Protein AF-A0A8J7TZK0-F1 (afdb_monomer)

pLDDT: mean 83.59, std 11.2, range [51.06, 96.44]

Solvent-accessible surface area (backbone atoms only — not comparable to full-atom values): 8720 Å² total; per-residue (Å²): 110,69,72,59,51,48,65,68,38,56,75,61,73,74,58,64,52,47,61,57,55,49,41,70,74,29,81,44,69,67,54,40,27,53,51,50,34,51,49,51,62,70,35,51,68,98,58,73,79,77,69,88,63,64,45,69,49,34,35,36,31,26,45,60,68,74,63,19,50,55,49,49,56,42,43,53,73,33,38,96,62,64,58,79,45,77,47,75,28,71,84,50,76,43,58,48,50,46,66,49,86,71,56,64,76,46,38,93,89,30,50,74,72,48,52,52,53,51,52,49,40,55,77,70,62,90,45,60,90,88,52,72,84,85,59,91,70,88,80,70,88,82,82,121

Mean predicted aligned error: 10.0 Å

Nearest PDB structures (foldseek):
  8kc0-assembly1_A  TM=4.636E-01  e=6.140E-01  synthetic construct
  6x6s-assembly1_AB  TM=4.476E-01  e=9.162E-01  Helicobacter pylori
  6x6s-assembly1_BD  TM=3.546E-01  e=6.564E-01  Helicobacter pylori
  6x6s-assembly1_AA  TM=3.035E-01  e=8.571E-01  Helicobacter pylori
  3t58-assembly1_A  TM=2.545E-01  e=1.461E+00  Mus musculus

Secondary structure (DSSP, 8-state):
-HHHHHHHHTTTSS---HHHHHHHHS-SHHHHHHHHHHHHHHTS-S----STT-EEEEEEEE--HHHHHHHHHHHHHH-SS--SEEEE-SS--EEEEEEET--GGGSTT--HHHHHHHHHHHHHSSS-TTS-TT-S-PPPTT--

Radius of gyration: 22.76 Å; Cα contacts (8 Å, |Δi|>4): 149; chains: 1; bounding box: 48×52×52 Å

Foldseek 3Di:
DVVVVCVVCVVVVPQPPQLVVLCVVQVDLVSSLVVLLVQQVVQDDPWDDDPPQQPKAKEWEEADDPSQVVNLVSNCVNDPDRHPYYHYDRPDIHIHMDGPPDDQCRDPPQPPVNVVVQVCCVVPPPDHPPDDPVDPDDDDPPPD

Structure (mmCIF, N/CA/C/O backbone):
data_AF-A0A8J7TZK0-F1
#
_entry.id   AF-A0A8J7TZK0-F1
#
loop_
_atom_site.group_PDB
_atom_site.id
_atom_site.type_symbol
_atom_site.label_atom_id
_atom_site.label_alt_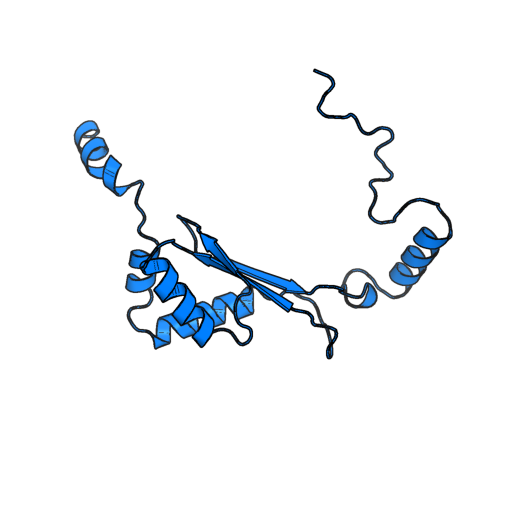id
_atom_site.label_comp_id
_atom_site.label_asym_id
_atom_site.label_entity_id
_atom_site.label_seq_id
_atom_site.pdbx_PDB_ins_code
_atom_site.Cartn_x
_atom_site.Cartn_y
_atom_site.Cartn_z
_atom_site.occupancy
_atom_site.B_iso_or_equiv
_atom_site.auth_seq_id
_atom_site.auth_comp_id
_atom_site.auth_asym_id
_atom_site.auth_atom_id
_atom_site.pdbx_PDB_model_num
ATOM 1 N N . LEU A 1 1 ? -16.399 37.971 21.245 1.00 62.50 1 LEU A N 1
ATOM 2 C CA . LEU A 1 1 ? -16.973 36.656 20.873 1.00 62.50 1 LEU A CA 1
ATOM 3 C C . LEU A 1 1 ? -15.980 35.827 20.061 1.00 62.50 1 LEU A C 1
ATOM 5 O O . LEU A 1 1 ? -15.643 34.735 20.490 1.00 62.50 1 LEU A O 1
ATOM 9 N N . GLU A 1 2 ? -15.417 36.363 18.979 1.00 62.34 2 GLU A N 1
ATOM 10 C CA . GLU A 1 2 ? -14.462 35.650 18.110 1.00 62.34 2 GLU A CA 1
ATOM 11 C C . GLU A 1 2 ? -13.176 35.168 18.823 1.00 62.34 2 GLU A C 1
ATOM 13 O O . GLU A 1 2 ? -12.784 34.012 18.689 1.00 62.34 2 GLU A O 1
ATOM 18 N N . GLY A 1 3 ? -12.570 35.996 19.687 1.00 67.50 3 GLY A N 1
ATOM 19 C CA . GLY A 1 3 ? -11.372 35.609 20.454 1.00 67.50 3 GLY A CA 1
ATOM 20 C C . GLY A 1 3 ? -11.603 34.520 21.515 1.00 67.50 3 GLY A C 1
ATOM 21 O O . GLY A 1 3 ? -10.709 33.722 21.781 1.00 67.50 3 GLY A O 1
ATOM 22 N N . GLN A 1 4 ? -12.811 34.437 22.084 1.00 68.38 4 GLN A N 1
ATOM 23 C CA . GLN A 1 4 ? -13.183 33.377 23.034 1.00 68.38 4 GLN A CA 1
ATOM 24 C C . GLN A 1 4 ? -13.485 32.059 22.316 1.00 68.38 4 GLN A C 1
ATOM 26 O O . GLN A 1 4 ? -13.096 31.004 22.805 1.00 68.38 4 GLN A O 1
ATOM 31 N N . ALA A 1 5 ? -14.111 32.119 21.135 1.00 65.50 5 ALA A N 1
ATOM 32 C CA . ALA A 1 5 ? -14.311 30.946 20.288 1.00 65.50 5 ALA A CA 1
ATOM 33 C C . ALA A 1 5 ? -12.968 30.356 19.828 1.00 65.50 5 ALA A C 1
ATOM 35 O O . ALA A 1 5 ? -12.779 29.147 19.894 1.00 65.50 5 ALA A O 1
ATOM 36 N N . LYS A 1 6 ? -12.003 31.204 19.448 1.00 68.06 6 LYS A N 1
ATOM 37 C CA . LYS A 1 6 ? -10.668 30.759 19.028 1.00 68.06 6 LYS A CA 1
ATOM 38 C C . LYS A 1 6 ? -9.890 30.086 20.164 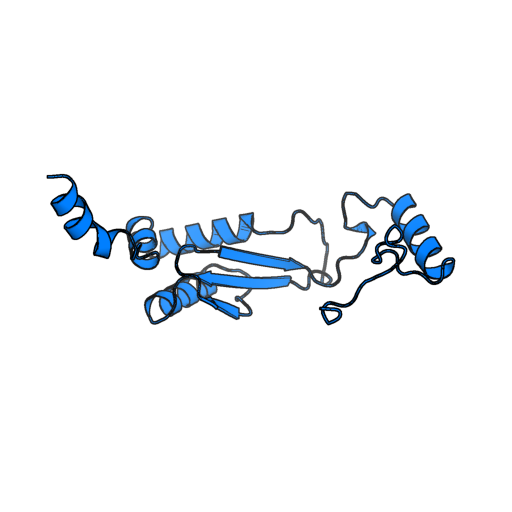1.00 68.06 6 LYS A C 1
ATOM 40 O O . LYS A 1 6 ? -9.348 29.016 19.950 1.00 68.06 6 LYS A O 1
ATOM 45 N N . LEU A 1 7 ? -9.906 30.641 21.379 1.00 76.62 7 LEU A N 1
ATOM 46 C CA . LEU A 1 7 ? -9.269 30.019 22.554 1.00 76.62 7 LEU A CA 1
ATOM 47 C C . LEU A 1 7 ? -9.948 28.712 22.992 1.00 76.62 7 LEU A C 1
ATOM 49 O O . LEU A 1 7 ? -9.268 27.788 23.423 1.00 76.62 7 LEU A O 1
ATOM 53 N N . PHE A 1 8 ? -11.274 28.623 22.865 1.00 69.88 8 PHE A N 1
ATOM 54 C CA . PHE A 1 8 ? -12.030 27.407 23.180 1.00 69.88 8 PHE A CA 1
ATOM 55 C C . PHE A 1 8 ? -11.795 26.285 22.157 1.00 69.88 8 PHE A C 1
ATOM 57 O O . PHE A 1 8 ? -11.780 25.109 22.516 1.00 69.88 8 PHE A O 1
ATOM 64 N N . LEU A 1 9 ? -11.609 26.646 20.885 1.00 66.94 9 LEU A N 1
ATOM 65 C CA . LEU A 1 9 ? -11.392 25.703 19.790 1.00 66.94 9 LEU A CA 1
ATOM 66 C C . LEU A 1 9 ? -9.910 25.381 19.560 1.00 66.94 9 LEU A C 1
ATOM 68 O O . LEU A 1 9 ? -9.620 24.285 19.107 1.00 66.94 9 LEU A O 1
ATOM 72 N N . SER A 1 10 ? -8.970 26.261 19.914 1.00 64.94 10 SER A N 1
ATOM 73 C CA . SER A 1 10 ? -7.523 26.053 19.732 1.00 64.94 10 SER A CA 1
ATOM 74 C C . SER A 1 10 ? -6.997 24.697 20.226 1.00 64.94 10 SER A C 1
ATOM 76 O O . SER A 1 10 ? -6.251 24.084 19.471 1.00 64.94 10 SER A O 1
ATOM 78 N N . PRO A 1 11 ? -7.386 24.178 21.408 1.00 60.84 11 PRO A N 1
ATOM 79 C CA . PRO A 1 11 ? -6.948 22.845 21.829 1.00 60.84 11 PRO A CA 1
ATOM 80 C C . PRO A 1 11 ? -7.699 21.695 21.135 1.00 60.84 11 PRO A C 1
ATOM 82 O O . PRO A 1 11 ? -7.221 20.574 21.135 1.00 60.84 11 PRO A O 1
ATOM 85 N N . ARG A 1 12 ? -8.863 21.949 20.524 1.00 57.84 12 ARG A N 1
ATOM 86 C CA . ARG A 1 12 ? -9.693 20.935 19.839 1.00 57.84 12 ARG A CA 1
ATOM 87 C C . ARG A 1 12 ? -9.500 20.894 18.323 1.00 57.84 12 ARG A C 1
ATOM 89 O O . ARG A 1 12 ? -9.993 19.984 17.673 1.00 57.84 12 ARG A O 1
ATOM 96 N N . VAL A 1 13 ? -8.844 21.906 17.763 1.00 56.34 13 VAL A N 1
ATOM 97 C CA . VAL A 1 13 ? -8.609 22.061 16.320 1.00 56.34 13 VAL A CA 1
ATOM 98 C C . VAL A 1 13 ? -7.294 21.399 15.883 1.00 56.34 13 VAL A C 1
ATOM 100 O O . VAL A 1 13 ? -7.115 21.184 14.693 1.00 56.34 13 VAL A O 1
ATOM 103 N N . GLY A 1 14 ? -6.408 21.039 16.821 1.00 54.25 14 GLY A N 1
ATOM 104 C CA . GLY A 1 14 ? -5.153 20.324 16.537 1.00 54.25 14 GLY A CA 1
ATOM 105 C C . GLY A 1 14 ? -5.157 18.827 16.869 1.00 54.25 14 GLY A C 1
ATOM 106 O O . GLY A 1 14 ? -4.284 18.115 16.405 1.00 54.25 14 GLY A O 1
ATOM 107 N N . GLU A 1 15 ? -6.130 18.336 17.639 1.00 57.75 15 GLU A N 1
ATOM 108 C CA . GLU A 1 15 ? -6.248 16.917 18.005 1.00 57.75 15 GLU A CA 1
ATOM 109 C C . GLU A 1 15 ? -7.454 16.305 17.285 1.00 57.75 15 GLU A C 1
ATOM 111 O O . GLU A 1 15 ? -8.467 15.947 17.893 1.00 57.75 15 GLU A O 1
ATOM 116 N N . ALA A 1 16 ? -7.393 16.224 15.956 1.00 62.09 16 ALA A N 1
ATOM 117 C CA . ALA A 1 16 ? -8.302 15.344 15.240 1.00 62.09 16 ALA A CA 1
ATOM 118 C C . ALA A 1 16 ? -7.908 13.911 15.612 1.00 62.09 16 ALA A C 1
ATOM 120 O O . ALA A 1 16 ? -6.985 13.341 15.046 1.00 62.09 16 ALA A O 1
ATOM 121 N N . GLY A 1 17 ? -8.562 13.342 16.628 1.00 80.62 17 GLY A N 1
ATOM 122 C CA . GLY A 1 17 ? -8.299 11.975 17.057 1.00 80.62 17 GLY A CA 1
ATOM 123 C C . GLY A 1 17 ? -8.688 11.003 15.950 1.00 80.62 17 GLY A C 1
ATOM 124 O O . GLY A 1 17 ? -9.813 10.510 15.944 1.00 80.62 17 GLY A O 1
ATOM 125 N N . LEU A 1 18 ? -7.776 10.720 15.021 1.00 86.56 18 LEU A N 1
ATOM 126 C CA . LEU A 1 18 ? -7.979 9.854 13.860 1.00 86.56 18 LEU A CA 1
ATOM 127 C C . LEU A 1 18 ? -8.587 8.505 14.258 1.00 86.56 18 LEU A C 1
ATOM 129 O O . LEU A 1 18 ? -9.549 8.042 13.648 1.00 86.56 18 LEU A O 1
ATOM 133 N N . ALA A 1 19 ? -8.106 7.928 15.360 1.00 86.56 19 ALA A N 1
ATOM 134 C CA . ALA A 1 19 ? -8.663 6.714 15.946 1.00 86.56 19 ALA A CA 1
ATOM 135 C C . ALA A 1 19 ? -10.127 6.873 16.394 1.00 86.56 19 ALA A C 1
ATOM 137 O O . ALA A 1 19 ? -10.953 5.997 16.142 1.00 86.56 19 ALA A O 1
ATOM 138 N N . GLN A 1 20 ? -10.472 8.000 17.026 1.00 86.31 20 GLN A N 1
ATOM 139 C CA . GLN A 1 20 ? -11.847 8.300 17.439 1.00 86.31 20 GLN A CA 1
ATOM 140 C C . GLN A 1 20 ? -12.747 8.544 16.226 1.00 86.31 20 GLN A C 1
ATOM 142 O O . GLN A 1 20 ? -13.873 8.057 16.199 1.00 86.31 20 GLN A O 1
ATOM 147 N N . MET A 1 21 ? -12.253 9.251 15.207 1.00 89.56 21 MET A N 1
ATOM 148 C CA . MET A 1 21 ? -12.980 9.483 13.958 1.00 89.56 21 MET A CA 1
ATOM 149 C C . MET A 1 21 ? -13.242 8.173 13.217 1.00 89.56 21 MET A C 1
ATOM 151 O O . MET A 1 21 ? -14.364 7.931 12.769 1.00 89.56 21 MET A O 1
ATOM 155 N N . PHE A 1 22 ? -12.237 7.302 13.137 1.00 89.69 22 PHE A N 1
ATOM 156 C CA . PHE A 1 22 ? -12.373 5.989 12.527 1.00 89.69 22 PHE A CA 1
ATOM 157 C C . PHE A 1 22 ? -13.367 5.114 13.298 1.00 89.69 22 PHE A C 1
ATOM 159 O O . PHE A 1 22 ? -14.295 4.581 12.695 1.00 89.69 22 PHE A O 1
ATOM 166 N N . ALA A 1 23 ? -13.248 5.033 14.627 1.00 88.31 23 ALA A N 1
ATOM 167 C CA . ALA A 1 23 ? -14.177 4.273 15.464 1.00 88.31 23 ALA A CA 1
ATOM 168 C C . ALA A 1 23 ? -15.615 4.819 15.397 1.00 88.31 23 ALA A C 1
ATOM 170 O O . ALA A 1 23 ? -16.573 4.053 15.374 1.00 88.31 23 ALA A O 1
ATOM 171 N N . ALA A 1 24 ? -15.790 6.141 15.312 1.00 91.25 24 ALA A N 1
ATOM 172 C CA . ALA A 1 24 ? -17.105 6.752 15.124 1.00 91.25 24 ALA A CA 1
ATOM 173 C C . ALA A 1 24 ? -17.701 6.429 13.743 1.00 91.25 24 ALA A C 1
ATOM 175 O O . ALA A 1 24 ? -18.917 6.279 13.609 1.00 91.25 24 ALA A O 1
ATOM 176 N N . ARG A 1 25 ? -16.856 6.319 12.710 1.00 93.38 25 ARG A N 1
ATOM 177 C CA . ARG A 1 25 ? -17.271 5.989 11.340 1.00 93.38 25 ARG A CA 1
ATOM 178 C C . ARG A 1 25 ? -17.584 4.502 11.154 1.00 93.38 25 ARG A C 1
ATOM 180 O O . ARG A 1 25 ? -18.480 4.185 10.363 1.00 93.38 25 ARG A O 1
ATOM 187 N N . PHE A 1 26 ? -16.853 3.635 11.852 1.00 94.06 26 PHE A N 1
ATOM 188 C CA . PHE A 1 26 ? -16.933 2.176 11.798 1.00 94.06 26 PHE A CA 1
ATOM 189 C C . PHE A 1 26 ? -17.148 1.629 13.220 1.00 94.06 26 PHE A C 1
ATOM 191 O O . PHE A 1 26 ? -16.190 1.252 13.894 1.00 94.06 26 PHE A O 1
ATOM 198 N N . PRO A 1 27 ? -18.404 1.626 13.700 1.00 88.44 27 PRO A N 1
ATOM 199 C CA . PRO A 1 27 ? -18.720 1.408 15.114 1.00 88.44 27 PRO A CA 1
ATOM 200 C C . PRO A 1 27 ? -18.505 -0.032 15.589 1.00 88.44 27 PRO A C 1
ATOM 202 O O . PRO A 1 27 ? -18.476 -0.282 16.793 1.00 88.44 27 PRO A O 1
ATOM 205 N N . ASP A 1 28 ? -18.375 -0.980 14.663 1.00 94.00 28 ASP A N 1
ATOM 206 C CA . ASP A 1 28 ? -18.114 -2.380 14.961 1.00 94.00 28 ASP A CA 1
ATOM 207 C C . ASP A 1 28 ?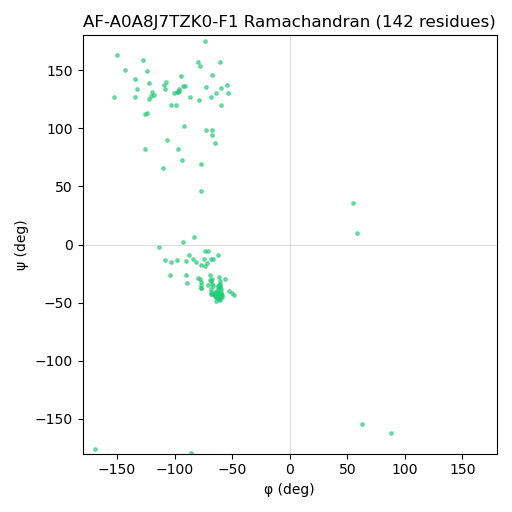 -16.903 -2.909 14.183 1.00 94.00 28 ASP A C 1
ATOM 209 O O . ASP A 1 28 ? -16.479 -2.364 13.159 1.00 94.00 28 ASP A O 1
ATOM 213 N N . GLN A 1 29 ? -16.341 -4.000 14.701 1.00 92.94 29 GLN A N 1
ATOM 214 C CA . GLN A 1 29 ? -15.130 -4.611 14.165 1.00 92.94 29 GLN A CA 1
ATOM 215 C C . GLN A 1 29 ? -15.311 -5.114 12.728 1.00 92.94 29 GLN A C 1
ATOM 217 O O . GLN A 1 29 ? -14.378 -5.018 11.934 1.00 92.94 29 GLN A O 1
ATOM 222 N N . ALA A 1 30 ? -16.488 -5.633 12.369 1.00 95.25 30 ALA A N 1
ATOM 223 C CA . ALA A 1 30 ? -16.723 -6.157 11.028 1.00 95.25 30 ALA A CA 1
ATOM 224 C C . ALA A 1 30 ? -16.724 -5.026 9.988 1.00 95.25 30 ALA A C 1
ATOM 226 O O . ALA A 1 30 ? -16.099 -5.158 8.936 1.00 95.25 30 ALA A O 1
ATOM 227 N N . ALA A 1 31 ? -17.357 -3.895 10.306 1.00 95.44 31 ALA A N 1
ATOM 228 C CA . ALA A 1 31 ? -17.350 -2.698 9.476 1.00 95.44 31 ALA A CA 1
ATOM 229 C C . ALA A 1 31 ? -15.936 -2.116 9.326 1.00 95.44 31 ALA A C 1
ATOM 231 O O . ALA A 1 31 ? -15.546 -1.734 8.224 1.00 95.44 31 ALA A O 1
ATOM 232 N N . ALA A 1 32 ? -15.155 -2.086 10.410 1.00 94.44 32 ALA A N 1
ATOM 233 C CA . ALA A 1 32 ? -13.768 -1.624 10.380 1.00 94.44 32 ALA A CA 1
ATOM 234 C C . ALA A 1 32 ? -12.880 -2.516 9.496 1.00 94.44 32 ALA A C 1
ATOM 236 O O . ALA A 1 32 ? -12.152 -2.008 8.645 1.00 94.44 32 ALA A O 1
ATOM 237 N N . VAL A 1 33 ? -12.985 -3.841 9.640 1.00 95.62 33 VAL A N 1
ATOM 238 C CA . VAL A 1 33 ? -12.255 -4.811 8.806 1.00 95.62 33 VAL A CA 1
ATOM 239 C C . VAL A 1 33 ? -12.628 -4.658 7.332 1.00 95.62 33 VAL A C 1
ATOM 241 O O . VAL A 1 33 ? -11.739 -4.584 6.488 1.00 95.62 33 VAL A O 1
ATOM 244 N N . GLN A 1 34 ? -13.920 -4.541 7.010 1.00 95.69 34 GLN A N 1
ATOM 245 C CA . GLN A 1 34 ? -14.364 -4.326 5.629 1.00 95.69 34 GLN A CA 1
ATOM 246 C C . GLN A 1 34 ? -13.838 -3.013 5.045 1.00 95.69 34 GLN A C 1
ATOM 248 O O . GLN A 1 34 ? -13.443 -2.974 3.882 1.00 95.69 34 GLN A O 1
ATOM 253 N N . ALA A 1 35 ? -13.806 -1.941 5.840 1.00 94.94 35 ALA A N 1
ATOM 254 C CA . ALA A 1 35 ? -13.263 -0.663 5.402 1.00 94.94 35 ALA A CA 1
ATOM 255 C C . ALA A 1 35 ? -11.767 -0.762 5.084 1.00 94.94 35 ALA A C 1
ATOM 257 O O . ALA A 1 35 ? -11.335 -0.294 4.033 1.00 94.94 35 ALA A O 1
ATOM 258 N N . LEU A 1 36 ? -10.987 -1.413 5.950 1.00 95.19 36 LEU A N 1
ATOM 259 C CA . LEU A 1 36 ? -9.559 -1.629 5.718 1.00 95.19 36 LEU A CA 1
ATOM 260 C C . LEU A 1 36 ? -9.312 -2.524 4.508 1.00 95.19 36 LEU A C 1
ATOM 262 O O . LEU A 1 36 ? -8.467 -2.197 3.678 1.00 95.19 36 LEU A O 1
ATOM 266 N N . GLN A 1 37 ? -10.078 -3.603 4.359 1.00 96.12 37 GLN A N 1
ATOM 267 C CA . GLN A 1 37 ? -9.988 -4.468 3.187 1.00 96.12 37 GLN A CA 1
ATOM 268 C C . GLN A 1 37 ? -10.273 -3.687 1.897 1.00 96.12 37 GLN A C 1
ATOM 270 O O . GLN A 1 37 ? -9.533 -3.812 0.922 1.00 96.12 37 GLN A O 1
ATOM 275 N N . TRP A 1 38 ? -11.293 -2.827 1.902 1.00 95.25 38 TRP A N 1
ATOM 276 C CA . TRP A 1 38 ? -11.594 -1.970 0.761 1.00 95.25 38 TRP A CA 1
ATOM 277 C C . TRP A 1 38 ? -10.432 -1.018 0.437 1.00 95.25 38 TRP A C 1
ATOM 279 O O . TRP A 1 38 ? -10.022 -0.940 -0.719 1.00 95.25 38 TRP A O 1
ATOM 289 N N . VAL A 1 39 ? -9.844 -0.347 1.438 1.00 94.75 39 VAL A N 1
ATOM 290 C CA . VAL A 1 39 ? -8.668 0.522 1.228 1.00 94.75 39 VAL A CA 1
ATOM 291 C C . VAL A 1 39 ? -7.485 -0.277 0.676 1.00 94.75 39 VAL A C 1
ATOM 293 O O . VAL A 1 39 ? -6.833 0.167 -0.267 1.00 94.75 39 VAL A O 1
ATOM 296 N N . TYR A 1 40 ? -7.236 -1.477 1.201 1.00 95.69 40 TYR A N 1
ATOM 297 C CA . TYR A 1 40 ? -6.191 -2.372 0.706 1.00 95.69 40 TYR A CA 1
ATOM 298 C C . TYR A 1 40 ? -6.390 -2.731 -0.772 1.00 95.69 40 TYR A C 1
ATOM 300 O O . TYR A 1 40 ? -5.441 -2.671 -1.559 1.00 95.69 40 TYR A O 1
ATOM 308 N N . GLU A 1 41 ? -7.616 -3.072 -1.172 1.00 94.44 41 GLU A N 1
ATOM 309 C CA . GLU A 1 41 ? -7.959 -3.372 -2.564 1.00 94.44 41 GLU A CA 1
ATOM 310 C C . GLU A 1 41 ? -7.738 -2.157 -3.476 1.00 94.44 41 GLU A C 1
ATOM 312 O O . GLU A 1 41 ? -7.156 -2.307 -4.551 1.00 94.44 41 GLU A O 1
ATOM 317 N N . GLN A 1 42 ? -8.126 -0.956 -3.030 1.00 95.00 42 GLN A N 1
ATOM 318 C CA . GLN A 1 42 ? -7.923 0.292 -3.780 1.00 95.00 42 GLN A CA 1
ATOM 319 C C . GLN A 1 42 ? -6.449 0.706 -3.886 1.00 95.00 42 GLN A C 1
ATOM 321 O O . GLN A 1 42 ? -6.055 1.292 -4.890 1.00 95.00 42 GLN A O 1
ATOM 326 N N . ALA A 1 43 ? -5.627 0.387 -2.884 1.00 95.31 43 ALA A N 1
ATOM 327 C CA . ALA A 1 43 ? -4.200 0.707 -2.871 1.00 95.31 43 ALA A CA 1
ATOM 328 C C . ALA A 1 43 ? -3.363 -0.176 -3.816 1.00 95.31 43 ALA A C 1
ATOM 330 O O . ALA A 1 43 ? -2.159 0.027 -3.947 1.00 95.31 43 ALA A O 1
ATOM 331 N N . GLY A 1 44 ? -3.964 -1.187 -4.452 1.00 91.94 44 GLY A N 1
ATOM 332 C CA . GLY A 1 44 ? -3.249 -2.089 -5.350 1.00 91.94 44 GLY A CA 1
ATOM 333 C C . GLY A 1 44 ? -2.701 -1.371 -6.590 1.00 91.94 44 GLY A C 1
ATOM 334 O O . GLY A 1 44 ? -3.475 -0.713 -7.290 1.00 91.94 44 GLY A O 1
ATOM 335 N N . PRO A 1 45 ? -1.409 -1.544 -6.935 1.00 86.81 45 PRO A N 1
ATOM 336 C CA . PRO A 1 45 ? -0.877 -1.043 -8.195 1.00 86.81 45 PRO A CA 1
ATOM 337 C C . PRO A 1 45 ? -1.701 -1.570 -9.381 1.00 86.81 45 PRO A C 1
ATOM 339 O O . PRO A 1 45 ? -2.012 -2.768 -9.408 1.00 86.81 45 PRO A O 1
ATOM 342 N N . PRO A 1 46 ? -2.021 -0.738 -10.392 1.00 85.75 46 PRO A N 1
ATOM 343 C CA . PRO A 1 46 ? -2.823 -1.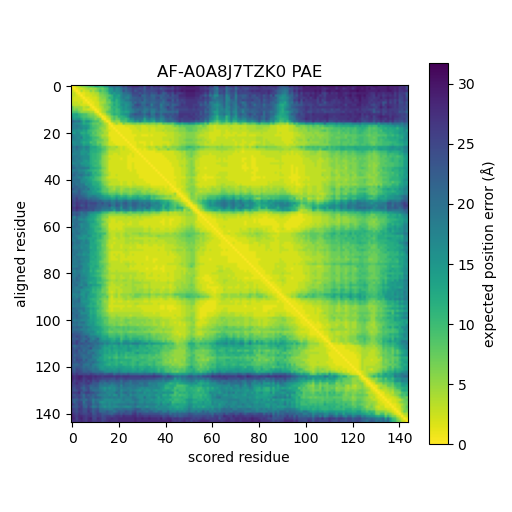135 -11.552 1.00 85.75 46 PRO A CA 1
ATOM 344 C C . PRO A 1 46 ? -2.002 -1.960 -12.564 1.00 85.75 46 PRO A C 1
ATOM 346 O O . PRO A 1 46 ? -2.028 -1.712 -13.769 1.00 85.75 46 PRO A O 1
ATOM 349 N N . LEU A 1 47 ? -1.242 -2.939 -12.070 1.00 84.25 47 LEU A N 1
ATOM 350 C CA . LEU A 1 47 ? -0.344 -3.799 -12.832 1.00 84.25 47 LEU A CA 1
ATOM 351 C C . LEU A 1 47 ? -0.923 -5.208 -12.944 1.00 84.25 47 LEU A C 1
ATOM 353 O O . LEU A 1 47 ? -1.471 -5.759 -11.988 1.00 84.25 47 LEU A O 1
ATOM 357 N N . LYS A 1 48 ? -0.769 -5.813 -14.123 1.00 77.88 48 LYS A N 1
ATOM 358 C CA . LYS A 1 48 ? -1.165 -7.202 -14.374 1.00 77.88 48 LYS A CA 1
ATOM 359 C C . LYS A 1 48 ? 0.055 -8.103 -14.237 1.00 77.88 48 LYS A C 1
ATOM 361 O O . LYS A 1 48 ? 0.683 -8.449 -15.230 1.00 77.88 48 LYS A O 1
ATOM 366 N N . LEU A 1 49 ? 0.383 -8.456 -13.000 1.00 79.50 49 LEU A N 1
ATOM 367 C CA . LEU A 1 49 ? 1.411 -9.452 -12.703 1.00 79.50 49 LEU A CA 1
ATOM 368 C C . LEU A 1 49 ? 0.773 -10.831 -12.552 1.00 79.50 49 LEU A C 1
ATOM 370 O O . LEU A 1 49 ? -0.261 -10.973 -11.895 1.00 79.50 49 LEU A O 1
ATOM 374 N N . PHE A 1 50 ? 1.398 -11.847 -13.146 1.00 69.81 50 PHE A N 1
ATOM 375 C CA . PHE A 1 50 ? 0.945 -13.232 -13.072 1.00 69.81 50 PHE A CA 1
ATOM 376 C C . PHE A 1 50 ? 2.016 -14.087 -12.388 1.00 69.81 50 PHE A C 1
ATOM 378 O O . PHE A 1 50 ? 3.171 -14.079 -12.790 1.00 69.81 50 PHE A O 1
ATOM 385 N N . GLY A 1 51 ? 1.625 -14.864 -11.374 1.00 69.12 51 GLY A N 1
ATOM 386 C CA . GLY A 1 51 ? 2.508 -15.848 -10.741 1.00 69.12 51 GLY A CA 1
ATOM 387 C C . GLY A 1 51 ? 3.371 -15.319 -9.578 1.00 69.12 51 GLY A C 1
ATOM 388 O O . GLY A 1 51 ? 3.045 -14.291 -8.982 1.00 69.12 51 GLY A O 1
ATOM 389 N N . PRO A 1 52 ? 4.439 -16.054 -9.203 1.00 62.06 52 PRO A N 1
ATOM 390 C CA . PRO A 1 52 ? 5.249 -15.807 -8.000 1.00 62.06 52 PRO A CA 1
ATOM 391 C C . PRO A 1 52 ? 6.120 -14.542 -8.071 1.00 62.06 52 PRO A C 1
ATOM 393 O O . PRO A 1 52 ? 6.736 -14.171 -7.080 1.00 62.06 52 PRO A O 1
ATOM 396 N N . GLU A 1 53 ? 6.152 -13.863 -9.218 1.00 59.22 53 GLU A N 1
ATOM 397 C CA . GLU A 1 53 ? 6.868 -12.598 -9.432 1.00 59.22 53 GLU A CA 1
ATOM 398 C C . GLU A 1 53 ? 6.254 -11.427 -8.649 1.00 59.22 53 GLU A C 1
ATOM 400 O O . GLU A 1 53 ? 6.876 -10.380 -8.491 1.00 59.22 53 GLU A O 1
ATOM 405 N N . ARG A 1 54 ? 5.044 -11.602 -8.105 1.00 71.62 54 ARG A N 1
ATOM 406 C CA . ARG A 1 54 ? 4.376 -10.618 -7.252 1.00 71.62 54 ARG A CA 1
ATOM 407 C C . ARG A 1 54 ? 4.970 -10.625 -5.839 1.00 71.62 54 ARG A C 1
ATOM 409 O O . ARG A 1 54 ? 4.323 -11.038 -4.879 1.00 71.62 54 ARG A O 1
ATOM 416 N N . THR A 1 55 ? 6.209 -10.157 -5.720 1.00 85.12 55 THR A N 1
ATOM 417 C CA . THR A 1 55 ? 6.791 -9.810 -4.419 1.00 85.12 55 THR A CA 1
ATOM 418 C C . THR A 1 55 ? 6.137 -8.517 -3.954 1.00 85.12 55 THR A C 1
ATOM 420 O O . THR A 1 55 ? 6.478 -7.439 -4.434 1.00 85.12 55 THR A O 1
ATOM 423 N N . GLU A 1 56 ? 5.134 -8.635 -3.089 1.00 90.50 56 GLU A N 1
ATOM 424 C CA . GLU A 1 56 ? 4.341 -7.503 -2.622 1.00 90.50 56 GLU A CA 1
ATOM 425 C C . GLU A 1 56 ? 4.786 -7.043 -1.230 1.00 90.50 56 GLU A C 1
ATOM 427 O O . GLU A 1 56 ? 4.864 -7.848 -0.301 1.00 90.50 56 GLU A O 1
ATOM 432 N N . THR A 1 57 ? 5.007 -5.738 -1.087 1.00 92.94 57 THR A N 1
ATOM 433 C CA . THR A 1 57 ? 5.238 -5.071 0.197 1.00 92.94 57 THR A CA 1
ATOM 434 C C . THR A 1 57 ? 4.021 -4.227 0.543 1.00 92.94 57 THR A C 1
ATOM 436 O O . THR A 1 57 ? 3.519 -3.478 -0.296 1.00 92.94 57 THR A O 1
ATOM 439 N N . VAL A 1 58 ? 3.560 -4.334 1.789 1.00 95.81 58 VAL A N 1
ATOM 440 C CA . VAL A 1 58 ? 2.440 -3.554 2.327 1.00 95.81 58 VAL A CA 1
ATOM 441 C C . VAL A 1 58 ? 2.944 -2.760 3.525 1.00 95.81 58 VAL A C 1
ATOM 443 O O . VAL A 1 58 ? 3.523 -3.345 4.438 1.00 95.81 58 VAL A O 1
ATOM 446 N N . ILE A 1 59 ? 2.714 -1.451 3.540 1.00 95.88 59 ILE A N 1
ATOM 447 C CA . ILE A 1 59 ? 2.986 -0.586 4.693 1.00 95.88 59 ILE A CA 1
ATOM 448 C C . ILE A 1 59 ? 1.665 0.037 5.125 1.00 95.88 59 ILE A C 1
ATOM 450 O O . ILE A 1 59 ? 0.916 0.565 4.300 1.00 95.88 59 ILE A O 1
ATOM 454 N N . LEU A 1 60 ? 1.380 -0.037 6.419 1.00 95.94 60 LEU A N 1
ATOM 455 C CA . LEU A 1 60 ? 0.240 0.637 7.022 1.00 95.94 60 LEU A CA 1
ATOM 456 C C . LEU A 1 60 ? 0.729 1.942 7.651 1.00 95.94 60 LEU A C 1
ATOM 458 O O . LEU A 1 60 ? 1.709 1.928 8.387 1.00 95.94 60 LEU A O 1
ATOM 462 N N . GLY A 1 61 ? 0.059 3.057 7.388 1.00 95.19 61 GLY A N 1
ATOM 463 C CA . GLY A 1 61 ? 0.211 4.258 8.202 1.00 95.19 61 GLY A CA 1
ATOM 464 C C . GLY A 1 61 ? -1.050 4.500 9.015 1.00 95.19 61 GLY A C 1
ATOM 465 O O . GLY A 1 61 ? -2.164 4.306 8.519 1.00 95.19 61 GLY A O 1
ATOM 466 N N . GLY A 1 62 ? -0.874 4.862 10.277 1.00 92.19 62 GLY A N 1
ATOM 467 C CA . GLY A 1 62 ? -1.974 5.161 11.180 1.00 92.19 62 GLY A CA 1
ATOM 468 C C . GLY A 1 62 ? -1.492 5.799 12.480 1.00 92.19 62 GLY A C 1
ATOM 469 O O . GLY A 1 62 ? -0.295 6.040 12.638 1.00 92.19 62 GLY A O 1
ATOM 470 N N . PRO A 1 63 ? -2.408 6.047 13.429 1.00 89.62 63 PRO A N 1
ATOM 471 C CA . PRO A 1 63 ? -2.059 6.686 14.693 1.00 89.62 63 PRO A CA 1
ATOM 472 C C . PRO A 1 63 ? -1.035 5.848 15.468 1.00 89.62 63 PRO A C 1
ATOM 474 O O . PRO A 1 63 ? -0.947 4.636 15.277 1.00 89.62 63 PRO A O 1
ATOM 477 N N . ASP A 1 64 ? -0.280 6.477 16.363 1.00 88.12 64 ASP A N 1
ATOM 478 C CA . ASP A 1 64 ? 0.654 5.779 17.242 1.00 88.12 64 ASP A CA 1
ATOM 479 C C . ASP A 1 64 ? -0.023 5.259 18.532 1.00 88.12 64 ASP A C 1
ATOM 481 O O . ASP A 1 64 ? -1.242 5.358 18.739 1.00 88.12 64 ASP A O 1
ATOM 485 N N . GLY A 1 65 ? 0.776 4.621 19.392 1.00 87.94 65 GLY A N 1
ATOM 486 C CA . GLY A 1 65 ? 0.340 4.120 20.697 1.00 87.94 65 GLY A CA 1
ATOM 487 C C . GLY A 1 65 ? -0.747 3.037 20.638 1.00 87.94 65 GLY A C 1
ATOM 488 O O . GLY A 1 65 ? -0.904 2.323 19.650 1.00 87.94 65 GLY A O 1
ATOM 489 N N . GLU A 1 66 ? -1.531 2.921 21.716 1.00 88.31 66 GLU A N 1
ATOM 490 C CA . GLU A 1 66 ? -2.539 1.855 21.878 1.00 88.31 66 GLU A CA 1
ATOM 491 C C . GLU A 1 66 ? -3.619 1.887 20.782 1.00 88.31 66 GLU A C 1
ATOM 493 O O . GLU A 1 66 ? -4.131 0.852 20.354 1.00 88.31 66 GLU A O 1
ATOM 498 N N . SER A 1 67 ? -3.975 3.085 20.312 1.00 85.19 67 SER A N 1
ATOM 499 C CA . SER A 1 67 ? -4.941 3.228 19.221 1.00 85.19 67 SER A CA 1
ATOM 500 C C . SER A 1 67 ? -4.374 2.714 17.898 1.00 85.19 67 SER A C 1
ATOM 502 O O . SER A 1 67 ? -5.103 2.068 17.145 1.00 85.19 67 SER A O 1
ATOM 504 N N . GLY A 1 68 ? -3.085 2.954 17.647 1.00 87.56 68 GLY A N 1
ATOM 505 C CA . GLY A 1 68 ? -2.338 2.383 16.530 1.00 87.56 68 GLY A CA 1
ATOM 506 C C . GLY A 1 68 ? -2.227 0.868 16.582 1.00 87.56 68 GLY A C 1
ATOM 507 O O . GLY A 1 68 ? -2.43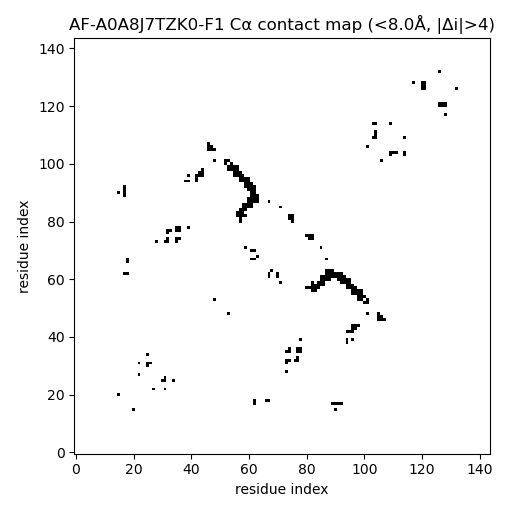7 0.201 15.571 1.00 87.56 68 GLY A O 1
ATOM 508 N N . ASP A 1 69 ? -1.969 0.308 17.764 1.00 90.25 69 ASP A N 1
ATOM 509 C CA . ASP A 1 69 ? -1.867 -1.143 17.949 1.00 90.25 69 ASP A CA 1
ATOM 510 C C . ASP A 1 69 ? -3.188 -1.849 17.611 1.00 90.25 69 ASP A C 1
ATOM 512 O O . ASP A 1 69 ? -3.201 -2.807 16.841 1.00 90.25 69 ASP A O 1
ATOM 516 N N . ARG A 1 70 ? -4.327 -1.307 18.064 1.00 89.00 70 ARG A N 1
ATOM 517 C CA . ARG A 1 70 ? -5.653 -1.824 17.670 1.00 89.00 70 ARG A CA 1
ATOM 518 C C . ARG A 1 70 ? -5.874 -1.743 16.162 1.00 89.00 70 ARG A C 1
ATOM 520 O O . ARG A 1 70 ? -6.515 -2.612 15.575 1.00 89.00 70 ARG A O 1
ATOM 527 N N . PHE A 1 71 ? -5.365 -0.6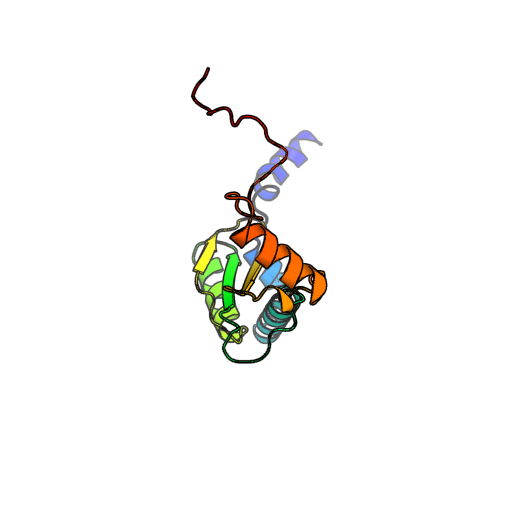87 15.537 1.00 89.12 71 PHE A N 1
ATOM 528 C CA . PHE A 1 71 ? -5.445 -0.498 14.096 1.00 89.12 71 PHE A CA 1
ATOM 529 C C . PHE A 1 71 ? -4.636 -1.549 13.335 1.00 89.12 71 PHE A C 1
ATOM 531 O O . PHE A 1 71 ? -5.117 -2.115 12.352 1.00 89.12 71 PHE A O 1
ATOM 538 N N . ARG A 1 72 ? -3.432 -1.847 13.829 1.00 91.75 72 ARG A N 1
ATOM 539 C CA . ARG A 1 72 ? -2.567 -2.911 13.320 1.00 91.75 72 ARG A CA 1
ATOM 540 C C . ARG A 1 72 ? -3.252 -4.270 13.432 1.00 91.75 72 ARG A C 1
ATOM 542 O O . ARG A 1 72 ? -3.327 -4.973 12.431 1.00 91.75 72 ARG A O 1
ATOM 549 N N . ASP A 1 73 ? -3.839 -4.594 14.582 1.00 93.38 73 ASP A N 1
ATOM 550 C CA . ASP A 1 73 ? -4.556 -5.861 14.793 1.00 93.38 73 ASP A CA 1
ATOM 551 C C . ASP A 1 73 ? -5.740 -6.034 13.822 1.00 93.38 73 ASP A C 1
ATOM 553 O O . ASP A 1 73 ? -5.974 -7.117 13.268 1.00 93.38 73 ASP A O 1
ATOM 557 N N . LEU A 1 74 ? -6.484 -4.950 13.573 1.00 93.75 74 LEU A N 1
ATOM 558 C CA . LEU A 1 74 ? -7.561 -4.936 12.583 1.00 93.75 74 LEU A CA 1
ATOM 559 C C . LEU A 1 74 ? -7.026 -5.146 11.164 1.00 93.75 74 LEU A C 1
ATOM 561 O O . LEU A 1 74 ? -7.597 -5.939 10.415 1.00 93.75 74 LEU A O 1
ATOM 565 N N . ALA A 1 75 ? -5.937 -4.470 10.797 1.00 94.69 75 ALA A N 1
ATOM 566 C CA . ALA A 1 75 ? -5.317 -4.599 9.483 1.00 94.69 75 ALA A CA 1
ATOM 567 C C . ALA A 1 75 ? -4.755 -6.008 9.246 1.00 94.69 75 ALA A C 1
ATOM 569 O O . ALA A 1 75 ? -4.968 -6.572 8.177 1.00 94.69 75 ALA A O 1
ATOM 570 N N . GLU A 1 76 ? -4.117 -6.622 10.246 1.00 94.56 76 GLU A N 1
ATOM 571 C CA . GLU A 1 76 ? -3.650 -8.013 10.171 1.00 94.56 76 GLU A CA 1
ATOM 572 C C . GLU A 1 76 ? -4.793 -9.009 9.954 1.00 94.56 76 GLU A C 1
ATOM 574 O O . GLU A 1 76 ? -4.608 -10.034 9.301 1.00 94.56 76 GLU A O 1
ATOM 579 N N . SER A 1 77 ? -5.981 -8.697 10.476 1.00 92.69 77 SER A N 1
ATOM 580 C CA . SER A 1 77 ? -7.184 -9.507 10.267 1.00 92.69 77 SER A CA 1
ATOM 581 C C . SER A 1 77 ? -7.840 -9.253 8.905 1.00 92.69 77 SER A C 1
ATOM 583 O O . SER A 1 77 ? -8.514 -10.134 8.373 1.00 92.69 77 SER A O 1
ATOM 585 N N . ALA A 1 78 ? -7.685 -8.045 8.358 1.00 95.12 78 ALA A N 1
ATOM 586 C CA . ALA A 1 78 ? -8.325 -7.613 7.119 1.00 95.12 78 ALA A CA 1
ATOM 587 C C . ALA A 1 78 ? -7.496 -7.918 5.864 1.00 95.12 78 ALA A C 1
ATOM 589 O O . ALA A 1 78 ? -8.059 -8.149 4.793 1.00 95.12 78 ALA A O 1
ATOM 590 N N . PHE A 1 79 ? -6.167 -7.867 5.961 1.00 95.38 79 PHE A N 1
ATOM 591 C CA . PHE A 1 79 ? -5.295 -7.914 4.793 1.00 95.38 79 PHE A CA 1
ATOM 592 C C . PHE A 1 79 ? -4.891 -9.350 4.441 1.00 95.38 79 PHE A C 1
ATOM 594 O O . PHE A 1 79 ? -4.471 -10.108 5.313 1.00 95.38 79 PHE A O 1
ATOM 601 N N . PRO A 1 80 ? -4.915 -9.723 3.147 1.00 92.75 80 PRO A N 1
ATOM 602 C CA . PRO A 1 80 ? -4.368 -11.000 2.685 1.00 92.75 80 PRO A CA 1
ATOM 603 C C . PRO A 1 80 ? -2.863 -11.152 2.945 1.00 92.75 80 PRO A C 1
ATOM 605 O O . PRO A 1 80 ? -2.367 -12.269 3.077 1.00 92.75 80 PRO A O 1
ATOM 608 N N . ILE A 1 81 ? -2.135 -10.032 2.983 1.00 91.31 81 ILE A N 1
ATOM 609 C CA . ILE A 1 81 ? -0.702 -9.960 3.272 1.00 91.31 81 ILE A CA 1
ATOM 610 C C . ILE A 1 81 ? -0.527 -9.049 4.482 1.00 91.31 81 ILE A C 1
ATOM 612 O O . ILE A 1 81 ? -0.977 -7.902 4.466 1.00 91.31 81 ILE A O 1
ATOM 616 N N . ARG A 1 82 ? 0.137 -9.557 5.524 1.00 93.44 82 ARG A N 1
ATOM 617 C CA . ARG A 1 82 ? 0.443 -8.779 6.727 1.00 93.44 82 ARG A CA 1
ATOM 618 C C . ARG A 1 82 ? 1.298 -7.552 6.356 1.00 93.44 82 ARG A C 1
ATOM 620 O O . ARG A 1 82 ? 2.274 -7.727 5.622 1.00 93.44 82 ARG A O 1
ATOM 627 N N . PRO A 1 83 ? 0.993 -6.350 6.883 1.00 94.56 83 PRO A N 1
ATOM 628 C CA . PRO A 1 83 ? 1.874 -5.194 6.744 1.00 94.56 83 PRO A CA 1
ATOM 629 C C . PRO A 1 83 ? 3.296 -5.512 7.215 1.00 94.56 83 PRO A C 1
ATOM 631 O O . PRO A 1 83 ? 3.489 -6.043 8.306 1.00 94.56 83 PRO A O 1
ATOM 634 N N . ALA A 1 84 ? 4.289 -5.185 6.393 1.00 93.75 84 ALA A N 1
ATOM 635 C CA . ALA A 1 84 ? 5.697 -5.341 6.742 1.00 93.75 84 ALA A CA 1
ATOM 636 C C . ALA A 1 84 ? 6.117 -4.351 7.836 1.00 93.75 84 ALA A C 1
ATOM 638 O O . ALA A 1 84 ? 6.990 -4.665 8.641 1.00 93.75 84 ALA A O 1
ATOM 639 N N . ASP A 1 85 ? 5.480 -3.178 7.859 1.00 92.50 85 ASP A N 1
ATOM 640 C CA . ASP A 1 85 ? 5.709 -2.146 8.861 1.00 92.50 85 ASP A CA 1
ATOM 641 C C . ASP A 1 85 ? 4.446 -1.305 9.105 1.00 92.50 85 ASP A C 1
ATOM 643 O O . ASP A 1 85 ? 3.498 -1.311 8.306 1.00 92.50 85 ASP A O 1
ATOM 647 N N . CYS A 1 86 ? 4.444 -0.589 10.227 1.00 91.50 86 CYS A N 1
ATOM 648 C CA . CYS A 1 86 ? 3.433 0.384 10.610 1.00 91.50 86 CYS A CA 1
ATOM 649 C C . CYS A 1 86 ? 4.096 1.726 10.924 1.00 91.50 86 CYS A C 1
ATOM 651 O O . CYS A 1 86 ? 4.793 1.857 11.929 1.00 91.50 86 CYS A O 1
ATOM 653 N N . VAL A 1 87 ? 3.841 2.728 10.088 1.00 93.44 87 VAL A N 1
ATOM 654 C CA . VAL A 1 87 ? 4.432 4.063 10.218 1.00 93.44 87 VAL A CA 1
ATOM 655 C C . VAL A 1 87 ? 3.449 4.992 10.940 1.00 93.44 87 VAL A C 1
ATOM 657 O O . VAL A 1 87 ? 2.279 5.035 10.559 1.00 93.44 87 VAL A O 1
ATOM 660 N N . PRO A 1 88 ? 3.878 5.740 11.971 1.00 91.19 88 PRO A N 1
ATOM 661 C CA . PRO A 1 88 ? 2.994 6.670 12.657 1.00 91.19 88 PRO A CA 1
ATOM 662 C C . PRO A 1 88 ? 2.617 7.843 11.741 1.00 91.19 88 PRO A C 1
ATOM 664 O O . PRO A 1 88 ? 3.485 8.522 11.190 1.00 91.19 88 PRO A O 1
ATOM 667 N N . THR A 1 89 ? 1.318 8.087 11.609 1.00 89.62 89 THR A N 1
ATOM 668 C CA . THR A 1 89 ? 0.717 9.218 10.898 1.00 89.62 89 THR A CA 1
ATOM 669 C C . THR A 1 89 ? -0.396 9.810 11.757 1.00 89.62 89 THR A C 1
ATOM 671 O O . THR A 1 89 ? -1.288 9.103 12.224 1.00 89.62 89 THR A O 1
ATOM 674 N N . GLU A 1 90 ? -0.334 11.119 11.999 1.00 80.88 90 GLU A N 1
ATOM 675 C CA . GLU A 1 90 ? -1.254 11.791 12.929 1.00 80.88 90 GLU A CA 1
ATOM 676 C C . GLU A 1 90 ? -2.640 12.018 12.305 1.00 80.88 90 GLU A C 1
ATOM 678 O O . GLU A 1 90 ? -3.661 11.837 12.969 1.00 80.88 90 GLU A O 1
ATOM 683 N N . ASP A 1 91 ? -2.678 12.340 11.009 1.00 84.38 91 ASP A N 1
ATOM 684 C CA . ASP A 1 91 ? -3.878 12.884 10.360 1.00 84.38 91 ASP A CA 1
ATOM 685 C C . ASP A 1 91 ? -4.580 11.921 9.393 1.00 84.38 91 ASP A C 1
ATOM 687 O O . ASP A 1 91 ? -5.715 12.170 8.978 1.00 84.38 91 ASP A O 1
ATOM 691 N N . GLU A 1 92 ? -3.937 10.817 9.014 1.00 89.12 92 GLU A N 1
ATOM 692 C CA . GLU A 1 92 ? -4.471 9.908 8.001 1.00 89.12 92 GLU A CA 1
ATOM 693 C C . GLU A 1 92 ? -4.196 8.436 8.289 1.00 89.12 92 GLU A C 1
ATOM 695 O O . GLU A 1 92 ? -3.193 8.069 8.895 1.00 89.12 92 GLU A O 1
ATOM 700 N N . ILE A 1 93 ? -5.109 7.588 7.818 1.00 90.38 93 ILE A N 1
ATOM 701 C CA . ILE A 1 93 ? -4.888 6.150 7.686 1.00 90.38 93 ILE A CA 1
ATOM 702 C C . ILE A 1 93 ? -4.524 5.908 6.230 1.00 90.38 93 ILE A C 1
ATOM 704 O O . ILE A 1 93 ? -5.335 6.183 5.343 1.00 90.38 93 ILE A O 1
ATOM 708 N N . LEU A 1 94 ? -3.337 5.365 5.989 1.00 93.69 94 LEU A N 1
ATOM 709 C CA . LEU A 1 94 ? -2.862 5.063 4.644 1.00 93.69 94 LEU A CA 1
ATOM 710 C C . LEU A 1 94 ? -2.489 3.593 4.521 1.00 93.69 94 LEU A C 1
ATOM 712 O O . LEU A 1 94 ? -2.031 2.958 5.467 1.00 93.69 94 LEU A O 1
ATOM 716 N N . VAL A 1 95 ? -2.663 3.058 3.319 1.00 96.44 95 VAL A N 1
ATOM 717 C CA . VAL A 1 95 ? -2.142 1.747 2.942 1.00 96.44 95 VAL A CA 1
ATOM 718 C C . VAL A 1 95 ? -1.288 1.960 1.709 1.00 96.44 95 VAL A C 1
ATOM 720 O O . VAL A 1 95 ? -1.794 2.325 0.650 1.00 96.44 95 VAL A O 1
ATOM 723 N N . TYR A 1 96 ? 0.011 1.747 1.854 1.00 96.00 96 TYR A N 1
ATOM 724 C CA . TYR A 1 96 ? 0.945 1.730 0.741 1.00 96.00 96 TYR A CA 1
ATOM 725 C C . TYR A 1 96 ? 1.163 0.288 0.299 1.00 96.00 96 TYR A C 1
ATOM 727 O O . TYR A 1 96 ? 1.373 -0.600 1.129 1.00 96.00 96 TYR A O 1
ATOM 735 N N . ARG A 1 97 ? 1.108 0.055 -1.013 1.00 95.00 97 ARG A N 1
ATOM 736 C CA . ARG A 1 97 ? 1.370 -1.251 -1.614 1.00 95.00 97 ARG A CA 1
ATOM 737 C C . ARG A 1 97 ? 2.309 -1.100 -2.790 1.00 95.00 97 ARG A C 1
ATOM 739 O O . ARG A 1 97 ? 2.101 -0.263 -3.665 1.00 95.00 97 ARG A O 1
ATOM 746 N N . GLU A 1 98 ? 3.298 -1.973 -2.832 1.00 92.81 98 GLU A N 1
ATOM 747 C CA . GLU A 1 98 ? 4.317 -1.993 -3.869 1.00 92.81 98 GLU A CA 1
ATOM 748 C C . GLU A 1 98 ? 4.534 -3.416 -4.361 1.00 92.81 98 GLU A C 1
ATOM 750 O O . GLU A 1 98 ? 4.523 -4.361 -3.573 1.00 92.81 98 GLU A O 1
ATOM 755 N N . TYR A 1 99 ? 4.756 -3.561 -5.666 1.00 91.31 99 TYR A N 1
ATOM 756 C CA . TYR A 1 99 ? 5.300 -4.785 -6.240 1.00 91.31 99 TYR A CA 1
ATOM 757 C C . TYR A 1 99 ? 6.772 -4.544 -6.558 1.00 91.31 99 TYR A C 1
ATOM 759 O O . TYR A 1 99 ? 7.097 -3.651 -7.337 1.00 91.31 99 TYR A O 1
ATOM 767 N N . ALA A 1 100 ? 7.657 -5.332 -5.955 1.00 87.94 100 ALA A N 1
ATOM 768 C CA . ALA A 1 100 ? 9.078 -5.300 -6.264 1.00 87.94 100 ALA A CA 1
ATOM 769 C C . ALA A 1 100 ? 9.371 -6.082 -7.553 1.00 87.94 100 ALA A C 1
ATOM 771 O O . ALA A 1 100 ? 8.623 -6.981 -7.934 1.00 87.94 100 ALA A O 1
ATOM 772 N N . HIS A 1 101 ? 10.492 -5.754 -8.202 1.00 84.88 101 HIS A N 1
ATOM 773 C CA . HIS A 1 101 ? 11.009 -6.469 -9.379 1.00 84.88 101 HIS A CA 1
ATOM 774 C C . HIS A 1 101 ? 10.009 -6.602 -10.542 1.00 84.88 101 HIS A C 1
ATOM 776 O O . HIS A 1 101 ? 10.005 -7.607 -11.248 1.00 84.88 101 HIS A O 1
ATOM 782 N N . VAL A 1 102 ? 9.173 -5.581 -10.757 1.00 85.94 102 VAL A N 1
ATOM 783 C CA . VAL A 1 102 ? 8.206 -5.555 -11.863 1.00 85.94 102 VAL A CA 1
ATOM 784 C C . VAL A 1 102 ? 8.945 -5.663 -13.204 1.00 85.94 102 VAL A C 1
ATOM 786 O O . VAL A 1 102 ? 9.758 -4.785 -13.508 1.00 85.94 102 VAL A O 1
ATOM 789 N N . PRO A 1 103 ? 8.672 -6.693 -14.029 1.00 81.88 103 PRO A N 1
ATOM 790 C CA . PRO A 1 103 ? 9.261 -6.782 -15.356 1.00 81.88 103 PRO A CA 1
ATOM 791 C C . PRO A 1 103 ? 8.706 -5.669 -16.250 1.00 81.88 103 PRO A C 1
ATOM 793 O O . PRO A 1 103 ? 7.540 -5.283 -16.145 1.00 81.88 103 PRO A O 1
ATOM 796 N N . LEU A 1 104 ? 9.535 -5.147 -17.155 1.00 81.19 104 LEU A N 1
ATOM 797 C CA . LEU A 1 104 ? 9.160 -4.000 -17.988 1.00 81.19 104 LEU A CA 1
ATOM 798 C C . LEU A 1 104 ? 7.933 -4.281 -18.852 1.00 81.19 104 LEU A C 1
ATOM 800 O O . LEU A 1 104 ? 7.069 -3.420 -18.969 1.00 81.19 104 LEU A O 1
ATOM 804 N N . ASN A 1 105 ? 7.808 -5.495 -19.383 1.00 81.12 105 ASN A N 1
ATOM 805 C CA . ASN A 1 105 ? 6.663 -5.912 -20.192 1.00 81.12 105 ASN A CA 1
ATOM 806 C C . ASN A 1 105 ? 5.329 -5.996 -19.419 1.00 81.12 105 ASN A C 1
ATOM 808 O O . ASN A 1 105 ? 4.269 -6.096 -20.039 1.00 81.12 105 ASN A O 1
ATOM 812 N N . ALA A 1 106 ? 5.350 -5.936 -18.082 1.00 82.31 106 ALA A N 1
ATOM 813 C CA . ALA A 1 106 ? 4.144 -5.838 -17.265 1.00 82.31 106 ALA A CA 1
ATOM 814 C C . ALA A 1 106 ? 3.645 -4.393 -17.110 1.00 82.31 106 ALA A C 1
ATOM 816 O O . ALA A 1 106 ? 2.518 -4.177 -16.648 1.00 82.31 106 ALA A O 1
ATOM 817 N N . LEU A 1 107 ? 4.456 -3.398 -17.487 1.00 84.25 107 LEU A N 1
ATOM 818 C CA . LEU A 1 107 ? 4.061 -1.997 -17.465 1.00 84.25 107 LEU A CA 1
ATOM 819 C C . LEU A 1 107 ? 3.184 -1.687 -18.693 1.00 84.25 107 LEU A C 1
ATOM 821 O O . LEU A 1 107 ? 3.640 -1.870 -19.820 1.00 84.25 107 LEU A O 1
ATOM 825 N N . PRO A 1 108 ? 1.952 -1.161 -18.524 1.00 79.31 108 PRO A N 1
ATOM 826 C CA . PRO A 1 108 ? 1.029 -0.913 -19.640 1.00 79.31 108 PRO A CA 1
ATOM 827 C C . PRO A 1 108 ? 1.595 -0.022 -20.754 1.00 79.31 108 PRO A C 1
ATOM 829 O O . PRO A 1 108 ? 1.200 -0.138 -21.911 1.00 79.31 108 PRO A O 1
ATOM 832 N N . GLN A 1 109 ? 2.502 0.885 -20.393 1.00 80.75 109 GLN A N 1
ATOM 833 C CA . GLN A 1 109 ? 3.162 1.819 -21.299 1.00 80.75 109 GLN A CA 1
ATOM 834 C C . GLN A 1 109 ? 4.345 1.213 -22.073 1.00 80.75 109 GLN A C 1
ATOM 836 O O . GLN A 1 109 ? 4.787 1.809 -23.054 1.00 80.75 109 GLN A O 1
ATOM 841 N N . LEU A 1 110 ? 4.864 0.054 -21.655 1.00 80.62 110 LEU A N 1
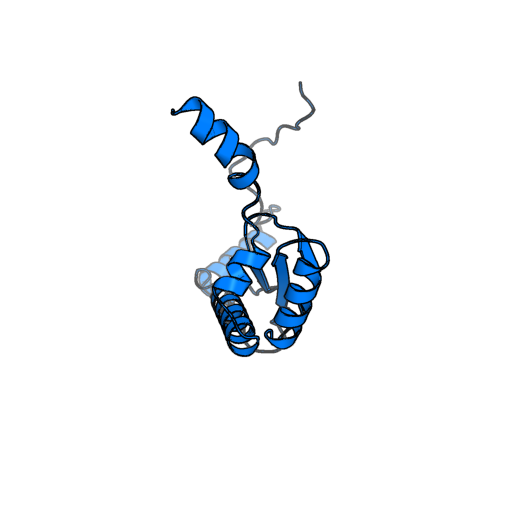ATOM 842 C CA . LEU A 1 110 ? 5.995 -0.614 -22.297 1.00 80.62 110 LEU A CA 1
ATOM 843 C C . LEU A 1 110 ? 5.498 -1.841 -23.061 1.00 80.62 110 LEU A C 1
ATOM 845 O O . LEU A 1 110 ? 5.415 -2.949 -22.542 1.00 80.62 110 LEU A O 1
ATOM 849 N N . GLY A 1 111 ? 5.158 -1.624 -24.332 1.00 78.56 111 GLY A N 1
ATOM 850 C CA . GLY A 1 111 ? 4.969 -2.725 -25.275 1.00 78.56 111 GLY A CA 1
ATOM 851 C C . GLY A 1 111 ? 6.307 -3.361 -25.691 1.00 78.56 111 GLY A C 1
ATOM 852 O O . GLY A 1 111 ? 7.365 -2.813 -25.378 1.00 78.56 111 GLY A O 1
ATOM 853 N N . PRO A 1 112 ? 6.284 -4.450 -26.483 1.00 81.06 112 PRO A N 1
ATOM 854 C CA . PRO A 1 112 ? 7.496 -5.169 -26.901 1.00 81.06 112 PRO A CA 1
ATOM 855 C C . PRO A 1 112 ? 8.563 -4.276 -27.551 1.00 81.06 112 PRO A C 1
ATOM 857 O O . PRO A 1 112 ? 9.742 -4.375 -27.243 1.00 81.06 112 PRO A O 1
ATOM 860 N N . LEU A 1 113 ? 8.143 -3.313 -28.381 1.00 84.44 113 LEU A N 1
ATOM 861 C CA . LEU A 1 113 ? 9.058 -2.348 -29.002 1.00 84.44 113 LEU A CA 1
ATOM 862 C C . LEU A 1 113 ? 9.815 -1.495 -27.970 1.00 84.44 113 LEU A C 1
ATOM 864 O O . LEU A 1 113 ? 10.962 -1.115 -28.193 1.00 84.44 113 LEU A O 1
ATOM 868 N N . ALA A 1 114 ? 9.162 -1.150 -26.862 1.00 84.56 114 ALA A N 1
ATOM 869 C CA . ALA A 1 114 ? 9.771 -0.342 -25.819 1.00 84.56 114 ALA A CA 1
ATOM 870 C C . ALA A 1 114 ? 10.733 -1.171 -24.956 1.00 84.56 114 ALA A C 1
ATOM 872 O O . ALA A 1 114 ? 11.751 -0.643 -24.522 1.00 84.56 114 ALA A O 1
ATOM 873 N N . GLU A 1 115 ? 10.448 -2.460 -24.757 1.00 84.50 115 GLU A N 1
ATOM 874 C CA . GLU A 1 115 ? 11.364 -3.414 -24.122 1.00 84.50 115 GLU A CA 1
ATOM 875 C C . GLU A 1 115 ? 12.644 -3.604 -24.953 1.00 84.50 115 GLU A C 1
ATOM 877 O O . GLU A 1 115 ? 13.750 -3.503 -24.413 1.00 84.50 115 GLU A O 1
ATOM 882 N N . ASP A 1 116 ? 12.512 -3.762 -26.274 1.00 86.06 116 ASP A N 1
ATOM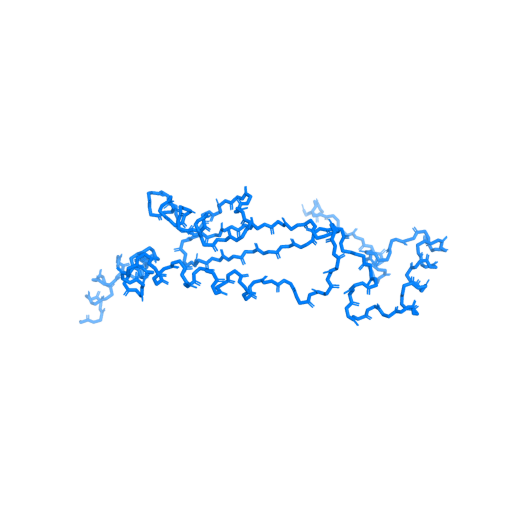 883 C CA . ASP A 1 116 ? 13.653 -3.839 -27.195 1.00 86.06 116 ASP A CA 1
ATOM 884 C C . ASP A 1 116 ? 14.489 -2.550 -27.158 1.00 86.06 116 ASP A C 1
ATOM 886 O O . ASP A 1 116 ? 15.714 -2.591 -27.032 1.00 86.06 116 ASP A O 1
ATOM 890 N N . ALA A 1 117 ? 13.830 -1.387 -27.226 1.00 84.75 117 ALA A N 1
ATOM 891 C CA . ALA A 1 117 ? 14.501 -0.090 -27.170 1.00 84.75 117 ALA A CA 1
ATOM 892 C C . ALA A 1 117 ? 15.216 0.134 -25.828 1.00 84.75 117 ALA A C 1
ATOM 894 O O . ALA A 1 117 ? 16.330 0.660 -25.799 1.00 84.75 117 ALA A O 1
ATOM 895 N N . TYR A 1 118 ? 14.594 -0.284 -24.726 1.00 84.81 118 TYR A N 1
ATOM 896 C CA . TYR A 1 118 ? 15.174 -0.215 -23.392 1.00 84.81 118 TYR A CA 1
ATOM 897 C C . TYR A 1 118 ? 16.424 -1.098 -23.272 1.00 84.81 118 TYR A C 1
ATOM 899 O O . TYR A 1 118 ? 17.459 -0.643 -22.784 1.00 84.81 118 TYR A O 1
ATOM 907 N N . THR A 1 119 ? 16.356 -2.332 -23.775 1.00 84.94 119 THR A N 1
ATOM 908 C CA . THR A 1 119 ? 17.488 -3.271 -23.776 1.00 84.94 119 THR A CA 1
ATOM 909 C C . THR A 1 119 ? 18.637 -2.743 -24.637 1.00 84.94 119 THR A C 1
ATOM 911 O O . THR A 1 119 ? 19.779 -2.689 -24.187 1.00 84.94 119 THR A O 1
ATOM 914 N N . ALA A 1 120 ? 18.336 -2.225 -25.831 1.00 84.88 120 ALA A N 1
ATOM 915 C CA . ALA A 1 120 ? 19.337 -1.603 -26.695 1.00 84.88 120 ALA A CA 1
ATOM 916 C C . ALA A 1 120 ? 20.002 -0.369 -26.052 1.00 84.88 120 ALA A C 1
ATOM 918 O O . ALA A 1 120 ? 21.191 -0.125 -26.266 1.00 84.88 120 ALA A O 1
ATOM 919 N N . ALA A 1 121 ? 19.258 0.415 -25.261 1.00 83.06 121 ALA A N 1
ATOM 920 C CA . ALA A 1 121 ? 19.808 1.556 -24.530 1.00 83.06 121 ALA A CA 1
ATOM 921 C C . ALA A 1 121 ? 20.784 1.116 -23.426 1.00 83.06 121 ALA A C 1
ATOM 923 O O . ALA A 1 121 ? 21.861 1.707 -23.309 1.00 83.06 121 ALA A O 1
ATOM 924 N N . LEU A 1 122 ? 20.440 0.060 -22.675 1.00 82.50 122 LEU A N 1
ATOM 925 C CA . LEU A 1 122 ? 21.324 -0.538 -21.669 1.00 82.50 122 LEU A CA 1
ATOM 926 C C . LEU A 1 122 ? 22.639 -1.042 -22.278 1.00 82.50 122 LEU A C 1
ATOM 928 O O . LEU A 1 122 ? 23.703 -0.786 -21.717 1.00 82.50 122 LEU A O 1
ATOM 932 N N . ASP A 1 123 ? 22.571 -1.707 -23.432 1.00 83.00 123 ASP A N 1
ATOM 933 C CA . ASP A 1 123 ? 23.741 -2.316 -24.074 1.00 83.00 123 ASP A CA 1
ATOM 934 C C . ASP A 1 123 ? 24.629 -1.297 -24.811 1.00 83.00 123 ASP A C 1
ATOM 936 O O . ASP A 1 123 ? 25.837 -1.500 -24.953 1.00 83.00 123 ASP A O 1
ATOM 940 N N . GLY A 1 124 ? 24.043 -0.207 -25.321 1.00 73.50 124 GLY A N 1
ATOM 941 C CA . GLY A 1 124 ? 24.691 0.648 -26.320 1.00 73.50 124 GLY A CA 1
ATOM 942 C C . GLY A 1 124 ? 25.261 1.980 -25.829 1.00 73.50 124 GLY A C 1
ATOM 943 O O . GLY A 1 124 ? 26.166 2.507 -26.476 1.00 73.50 124 GLY A O 1
ATOM 944 N N . GLN A 1 125 ? 24.742 2.570 -24.745 1.00 62.84 125 GLN A N 1
ATOM 945 C CA . GLN A 1 125 ? 24.979 4.001 -24.466 1.00 62.84 125 GLN A CA 1
ATOM 946 C C . GLN A 1 125 ? 25.827 4.305 -23.226 1.00 62.84 125 GLN A C 1
ATOM 948 O O . GLN A 1 125 ? 26.097 5.474 -22.958 1.00 62.84 125 GLN A O 1
ATOM 953 N N . GLY A 1 126 ? 26.259 3.295 -22.462 1.00 66.88 126 GLY A N 1
ATOM 954 C CA . GLY A 1 126 ? 27.028 3.506 -21.223 1.00 66.88 126 GLY A CA 1
ATOM 955 C C . GLY A 1 126 ? 26.301 4.357 -20.168 1.00 66.88 126 GLY A C 1
ATOM 956 O O . GLY A 1 126 ? 26.904 4.767 -19.179 1.00 66.88 126 GLY A O 1
ATOM 957 N N . ALA A 1 127 ? 25.013 4.626 -20.384 1.00 68.12 127 ALA A N 1
ATOM 958 C CA . ALA A 1 127 ? 24.132 5.406 -19.537 1.00 68.12 127 ALA A CA 1
ATOM 959 C C . ALA A 1 127 ? 22.944 4.527 -19.152 1.00 68.12 127 ALA A C 1
ATOM 961 O O . ALA A 1 127 ? 22.416 3.778 -19.974 1.00 68.12 127 ALA A O 1
ATOM 962 N N . SER A 1 128 ? 22.523 4.613 -17.892 1.00 71.19 128 SER A N 1
ATOM 963 C CA . SER A 1 128 ? 21.330 3.904 -17.445 1.00 71.19 128 SER A CA 1
ATOM 964 C C . SER A 1 128 ? 20.083 4.595 -18.011 1.00 71.19 128 SER A C 1
ATOM 966 O O . SER A 1 128 ? 19.983 5.820 -17.906 1.00 71.19 128 SER A O 1
ATOM 968 N N . PRO A 1 129 ? 19.090 3.853 -18.533 1.00 72.44 129 PRO A N 1
ATOM 969 C CA . PRO A 1 129 ? 17.794 4.411 -18.930 1.00 72.44 129 PRO A CA 1
ATOM 970 C C . PRO A 1 129 ? 17.019 5.014 -17.745 1.00 72.44 129 PRO A C 1
ATOM 972 O O . PRO A 1 129 ? 16.004 5.678 -17.938 1.00 72.44 129 PRO A O 1
ATOM 975 N N . HIS A 1 130 ? 17.499 4.811 -16.515 1.00 79.94 130 HIS A N 1
ATOM 976 C CA . HIS A 1 130 ? 16.975 5.436 -15.302 1.00 79.94 130 HIS A CA 1
ATOM 977 C C . HIS A 1 130 ? 17.695 6.735 -14.918 1.00 79.94 130 HIS A C 1
ATOM 979 O O . HIS A 1 130 ? 17.395 7.324 -13.881 1.00 79.94 130 HIS A O 1
ATOM 985 N N . SER A 1 131 ? 18.664 7.187 -15.714 1.00 78.06 131 SER A N 1
ATOM 986 C CA . SER A 1 131 ? 19.364 8.447 -15.490 1.00 78.06 131 SER A CA 1
ATOM 987 C C . SER A 1 131 ? 18.731 9.582 -16.293 1.00 78.06 131 SER A C 1
ATOM 989 O O . SER A 1 131 ? 18.288 9.412 -17.425 1.00 78.06 131 SER A O 1
ATOM 991 N N . ARG A 1 132 ? 18.727 10.785 -15.712 1.00 80.94 132 ARG A N 1
ATOM 992 C CA . ARG A 1 132 ? 18.380 12.025 -16.415 1.00 80.94 132 ARG A CA 1
ATOM 993 C C . ARG A 1 132 ? 19.454 12.340 -17.465 1.00 80.94 132 ARG A C 1
ATOM 995 O O . ARG A 1 132 ? 20.496 12.894 -17.126 1.00 80.94 132 ARG A O 1
ATOM 1002 N N . CYS A 1 133 ? 19.211 12.004 -18.729 1.00 74.88 133 CYS A N 1
ATOM 1003 C CA . CYS A 1 133 ? 20.146 12.289 -19.829 1.00 74.88 133 CYS A CA 1
ATOM 1004 C C . CYS A 1 133 ? 20.171 13.772 -20.253 1.00 74.88 133 CYS A C 1
ATOM 1006 O O . CYS A 1 133 ? 21.052 14.187 -20.997 1.00 74.88 133 CYS A O 1
ATOM 1008 N N . ASP A 1 134 ? 19.202 14.569 -19.799 1.00 81.56 134 ASP A N 1
ATOM 1009 C CA . ASP A 1 134 ? 19.073 16.006 -20.069 1.00 81.56 134 ASP A CA 1
ATOM 1010 C C . ASP A 1 134 ? 19.843 16.888 -19.066 1.00 81.56 134 ASP A C 1
ATOM 1012 O O . ASP A 1 134 ? 19.960 18.098 -19.260 1.00 81.56 134 ASP A O 1
ATOM 1016 N N . VAL A 1 135 ? 20.377 16.306 -17.987 1.00 81.31 135 VAL A N 1
ATOM 1017 C CA . VAL A 1 135 ? 21.186 17.021 -16.990 1.00 81.31 135 VAL A CA 1
ATOM 1018 C C . VAL A 1 135 ? 22.654 16.915 -17.377 1.00 81.31 135 VAL A C 1
ATOM 1020 O O . VAL A 1 135 ? 23.302 15.900 -17.142 1.00 81.31 135 VAL A O 1
ATOM 1023 N N . ALA A 1 136 ? 23.190 17.989 -17.956 1.00 82.62 136 ALA A N 1
ATOM 1024 C CA . ALA A 1 136 ? 24.590 18.040 -18.376 1.00 82.62 136 ALA A CA 1
ATOM 1025 C C . ALA A 1 136 ? 25.579 18.067 -17.195 1.00 82.62 136 ALA A C 1
ATOM 1027 O O . ALA A 1 136 ? 26.736 17.678 -17.341 1.00 82.62 136 ALA A O 1
ATOM 1028 N N . THR A 1 137 ? 25.163 18.564 -16.025 1.00 84.69 137 THR A N 1
ATOM 1029 C CA . THR A 1 137 ? 26.018 18.658 -14.834 1.00 84.69 137 THR A CA 1
ATOM 1030 C C . THR A 1 137 ? 25.168 18.597 -13.572 1.00 84.69 137 THR A C 1
ATOM 1032 O O . THR A 1 137 ? 24.232 19.379 -13.418 1.00 84.69 137 THR A O 1
ATOM 1035 N N . TRP A 1 138 ? 25.508 17.683 -12.664 1.00 82.12 138 TRP A N 1
ATOM 1036 C CA . TRP A 1 138 ? 24.945 17.640 -11.317 1.00 82.12 138 TRP A CA 1
ATOM 1037 C C . TRP A 1 138 ? 25.766 18.563 -10.417 1.00 82.12 138 TRP A C 1
ATOM 1039 O O . TRP A 1 138 ? 26.991 18.461 -10.391 1.00 82.12 138 TRP A O 1
ATOM 1049 N N . GLN A 1 139 ? 25.106 19.488 -9.724 1.00 83.44 139 GLN A N 1
ATOM 1050 C CA . GLN A 1 139 ? 25.747 20.318 -8.705 1.00 83.44 139 GLN A CA 1
ATOM 1051 C C . GLN A 1 139 ? 25.499 19.693 -7.338 1.00 83.44 139 GLN A C 1
ATOM 1053 O O . GLN A 1 139 ? 24.369 19.313 -7.031 1.00 83.44 1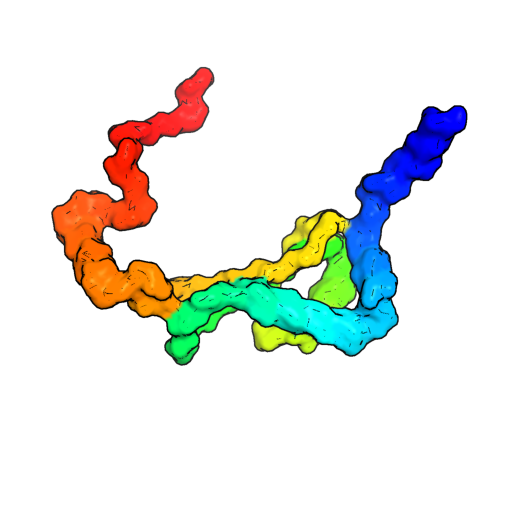39 GLN A O 1
ATOM 1058 N N . ASP A 1 140 ? 26.563 19.568 -6.551 1.00 80.75 140 ASP A N 1
ATOM 1059 C CA . ASP A 1 140 ? 26.487 19.051 -5.191 1.00 80.75 140 ASP A CA 1
ATOM 1060 C C . ASP A 1 140 ? 25.962 20.126 -4.227 1.00 80.75 140 ASP A C 1
ATOM 1062 O O . ASP A 1 140 ? 26.120 21.325 -4.471 1.00 80.75 140 ASP A O 1
ATOM 1066 N N . VAL A 1 141 ? 25.343 19.700 -3.127 1.00 79.62 141 VAL A N 1
ATOM 1067 C CA . VAL A 1 141 ? 24.666 20.602 -2.176 1.00 79.62 141 VAL A CA 1
ATOM 1068 C C . VAL A 1 141 ? 25.669 21.407 -1.333 1.00 79.62 141 VAL A C 1
ATOM 1070 O O . VAL A 1 141 ? 25.319 22.456 -0.800 1.00 79.62 141 VAL A O 1
ATOM 1073 N N . GLU A 1 142 ? 26.931 20.977 -1.248 1.00 69.56 142 GLU A N 1
ATOM 1074 C CA . GLU A 1 142 ? 27.954 21.602 -0.392 1.00 69.56 142 GLU A CA 1
ATOM 1075 C C . GLU A 1 142 ? 28.668 22.826 -0.993 1.00 69.56 142 GLU A C 1
ATOM 1077 O O . GLU A 1 142 ? 29.599 23.356 -0.386 1.00 69.56 142 GLU A O 1
ATOM 1082 N N . VAL A 1 143 ? 28.254 23.327 -2.159 1.00 56.12 143 VAL A N 1
ATOM 1083 C CA . VAL A 1 143 ? 28.819 24.570 -2.713 1.00 56.12 143 VAL A CA 1
ATOM 1084 C C . VAL A 1 143 ? 27.961 25.765 -2.286 1.00 56.12 143 VAL A C 1
ATOM 1086 O O . VAL A 1 143 ? 27.210 26.327 -3.085 1.00 56.12 143 VAL A O 1
ATOM 1089 N N . GLY A 1 144 ? 28.062 26.128 -1.003 1.00 51.06 144 GLY A N 1
ATOM 1090 C CA . GLY A 1 144 ? 27.441 27.310 -0.391 1.00 51.06 144 GLY A CA 1
ATOM 1091 C C . GLY A 1 144 ? 28.361 27.988 0.611 1.00 51.06 144 GLY A C 1
ATOM 1092 O O . GLY A 1 144 ? 28.791 27.298 1.559 1.00 51.06 144 GLY A O 1
#

Sequence (144 aa):
LEGQAKLFLSPRVGEAGLAQMFAARFPDQAAAVQALQWVYEQAGPPLKLFGPERTETVILGGPDGESGDRFRDLAESAFPIRPADCVPTEDEILVYREYAHVPLNALPQLGPLAEDAYTAALDGQGASPHSRCDVATWQDVEVG